Protein AF-X6LAA1-F1 (afdb_monomer)

Foldseek 3Di:
DLLVCLVVLVLVVNVVVVVVCCDPVNDDADEQVSLLSNLSSCVVNLNLVVSVCCLVPVVVVSVVPYVYDNLPLSNLVSNLVSLLSVLVPDDLVPLVSLVVSLVVNVCSCCVRNPVCVVPDDDDDDPVSVVSNVSSVCSSCVVVVVVVPDD

InterPro domains:
  IPR002885 Pentatricopeptide repeat [TIGR00756] (33-56)
  IPR011990 Tetratricopeptide-like helical domain superfamily [G3DSA:1.25.40.10] (1-69)

Structure (mmCIF, N/CA/C/O backbone):
data_AF-X6LAA1-F1
#
_entry.id   AF-X6LAA1-F1
#
loop_
_atom_site.group_PDB
_atom_site.id
_atom_site.type_symbol
_atom_site.label_atom_id
_atom_site.label_alt_id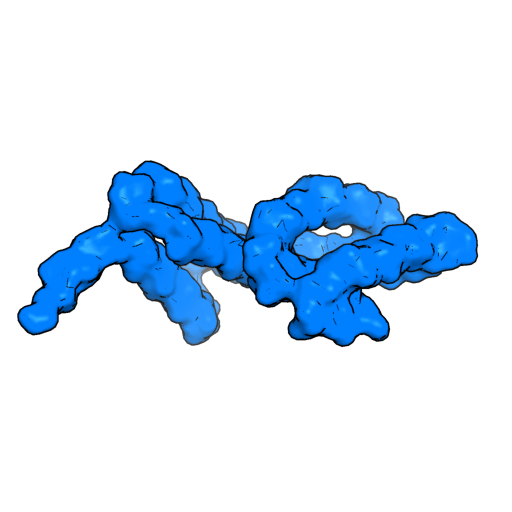
_atom_site.label_comp_id
_atom_site.label_asym_id
_atom_site.label_entity_id
_atom_site.label_seq_id
_atom_site.pdbx_PDB_ins_code
_atom_site.Cartn_x
_atom_site.Cartn_y
_atom_site.Cartn_z
_atom_site.occupancy
_atom_site.B_iso_or_equiv
_atom_site.auth_seq_id
_atom_site.auth_comp_id
_atom_site.auth_asym_id
_atom_site.auth_atom_id
_atom_site.pdbx_PDB_model_num
ATOM 1 N N . MET A 1 1 ? -0.702 -4.087 -21.299 1.00 86.69 1 MET A N 1
ATOM 2 C CA . MET A 1 1 ? -1.160 -5.414 -20.821 1.00 86.69 1 MET A CA 1
ATOM 3 C C . MET A 1 1 ? -1.103 -5.529 -19.296 1.00 86.69 1 MET A C 1
ATOM 5 O O . MET A 1 1 ? -2.121 -5.873 -18.714 1.00 86.69 1 MET A O 1
ATOM 9 N N . LEU A 1 2 ? 0.001 -5.146 -18.635 1.00 93.06 2 LEU A N 1
ATOM 10 C CA . LEU A 1 2 ? 0.126 -5.151 -17.163 1.00 93.06 2 LEU A CA 1
ATOM 11 C C . LEU A 1 2 ? -1.045 -4.458 -16.435 1.00 93.06 2 LEU A C 1
ATOM 13 O O . LEU A 1 2 ? -1.680 -5.066 -15.580 1.00 93.06 2 LEU A O 1
ATOM 17 N N . ASN A 1 3 ? -1.401 -3.232 -16.840 1.00 93.12 3 ASN A N 1
ATOM 18 C CA . ASN A 1 3 ? -2.535 -2.488 -16.267 1.00 93.12 3 ASN A CA 1
ATOM 19 C C . ASN A 1 3 ? -3.881 -3.234 -16.381 1.00 93.12 3 ASN A C 1
ATOM 21 O O . ASN A 1 3 ? -4.730 -3.117 -15.504 1.00 93.12 3 ASN A O 1
ATOM 25 N N . VAL A 1 4 ? -4.085 -4.021 -17.444 1.00 95.50 4 VAL A N 1
ATOM 26 C CA . VAL A 1 4 ? -5.317 -4.811 -17.612 1.00 95.50 4 VAL A CA 1
ATOM 27 C C . VAL A 1 4 ? -5.387 -5.885 -16.530 1.00 95.50 4 VAL A C 1
ATOM 29 O O . VAL A 1 4 ? -6.373 -5.945 -15.802 1.00 95.50 4 VAL A O 1
ATOM 32 N N . TYR A 1 5 ? -4.314 -6.660 -16.348 1.00 96.75 5 TYR A N 1
ATOM 33 C CA . TYR A 1 5 ? -4.267 -7.682 -15.300 1.00 96.75 5 TYR A CA 1
ATOM 34 C C . TYR A 1 5 ? -4.354 -7.088 -13.892 1.00 96.75 5 TYR A C 1
ATOM 36 O O . TYR A 1 5 ? -5.094 -7.615 -13.065 1.00 96.75 5 TYR A O 1
ATOM 44 N N . ALA A 1 6 ? -3.702 -5.949 -13.642 1.00 95.25 6 ALA A N 1
ATOM 45 C CA . ALA A 1 6 ? -3.830 -5.229 -12.376 1.00 95.25 6 ALA A CA 1
ATOM 46 C C . ALA A 1 6 ? -5.286 -4.815 -12.094 1.00 95.25 6 ALA A C 1
ATOM 48 O O . ALA A 1 6 ? -5.799 -5.025 -10.997 1.00 95.25 6 ALA A O 1
ATOM 49 N N . LYS A 1 7 ? -5.998 -4.270 -13.092 1.00 93.12 7 LYS A N 1
ATOM 50 C CA . LYS A 1 7 ? -7.413 -3.889 -12.948 1.00 93.12 7 LYS A CA 1
ATOM 51 C C . LYS A 1 7 ? -8.334 -5.083 -12.699 1.00 93.12 7 LYS A C 1
ATOM 53 O O . LYS A 1 7 ? -9.318 -4.907 -11.988 1.00 93.12 7 LYS A O 1
ATOM 58 N N . CYS A 1 8 ? -8.007 -6.252 -13.243 1.00 93.75 8 CYS A N 1
ATOM 59 C CA . CYS A 1 8 ? -8.757 -7.492 -13.040 1.00 93.75 8 CYS A CA 1
ATOM 60 C C . CYS A 1 8 ? -8.376 -8.249 -11.755 1.00 93.75 8 CYS A C 1
ATOM 62 O O . CYS A 1 8 ? -8.982 -9.275 -11.473 1.00 93.75 8 CYS A O 1
ATOM 64 N N . GLY A 1 9 ? -7.379 -7.790 -10.987 1.00 90.62 9 GLY A N 1
ATOM 65 C CA . GLY A 1 9 ? -6.882 -8.521 -9.814 1.00 90.62 9 GLY A CA 1
ATOM 66 C C . GLY A 1 9 ? -6.107 -9.804 -10.159 1.00 90.62 9 GLY A C 1
ATOM 67 O O . GLY A 1 9 ? -5.847 -10.624 -9.282 1.00 90.62 9 GLY A O 1
ATOM 68 N N . GLU A 1 10 ? -5.698 -9.977 -11.419 1.00 96.06 10 GLU A N 1
ATOM 69 C CA . GLU A 1 10 ? -4.943 -11.133 -11.920 1.00 96.06 10 GLU A CA 1
ATOM 70 C C . GLU A 1 10 ? -3.454 -11.003 -11.544 1.00 96.06 10 GLU A C 1
ATOM 72 O O . GLU A 1 10 ? -2.576 -10.839 -12.398 1.00 96.06 10 GLU A O 1
ATOM 77 N N . THR A 1 11 ? -3.153 -11.038 -10.241 1.00 97.00 11 THR A N 1
ATOM 78 C CA . THR A 1 11 ? -1.826 -10.674 -9.713 1.00 97.00 11 THR A CA 1
ATOM 79 C C . THR A 1 11 ? -0.700 -11.568 -10.222 1.00 97.00 11 THR A C 1
ATOM 81 O O . THR A 1 11 ? 0.410 -11.093 -10.424 1.00 97.00 11 THR A O 1
ATOM 84 N N . ASN A 1 12 ? -0.974 -12.851 -10.476 1.00 96.75 12 ASN A N 1
ATOM 85 C CA . ASN A 1 12 ? 0.045 -13.790 -10.954 1.00 96.75 12 ASN A CA 1
ATOM 86 C C . ASN A 1 12 ? 0.514 -13.425 -12.369 1.00 96.75 12 ASN A C 1
ATOM 88 O O . ASN A 1 12 ? 1.711 -13.296 -12.603 1.00 96.75 12 ASN A O 1
ATOM 92 N N . LYS A 1 13 ? -0.428 -13.165 -13.287 1.00 97.38 13 LYS A N 1
ATOM 93 C CA . LYS A 1 13 ? -0.123 -12.732 -14.662 1.00 97.38 13 LYS A CA 1
ATOM 94 C C . LYS A 1 13 ? 0.524 -11.349 -14.687 1.00 97.38 13 LYS A C 1
ATOM 96 O O . LYS A 1 13 ? 1.418 -11.092 -15.485 1.00 97.38 13 LYS A O 1
ATOM 101 N N . MET A 1 14 ? 0.088 -10.455 -13.799 1.00 97.44 14 MET A N 1
ATOM 102 C CA . MET A 1 14 ? 0.705 -9.140 -13.618 1.00 97.44 14 MET A CA 1
ATOM 103 C C . MET A 1 14 ? 2.191 -9.262 -13.243 1.00 97.44 14 MET A C 1
ATOM 105 O O . MET A 1 14 ? 3.029 -8.626 -13.883 1.00 97.44 14 MET A O 1
ATOM 109 N N . MET A 1 15 ? 2.520 -10.108 -12.261 1.00 97.81 15 MET A N 1
ATOM 110 C CA . MET A 1 15 ? 3.903 -10.340 -11.832 1.00 97.81 15 MET A CA 1
ATOM 111 C C . MET A 1 15 ? 4.724 -11.111 -12.866 1.00 97.81 15 MET A C 1
ATOM 113 O O . MET A 1 15 ? 5.906 -10.830 -13.032 1.00 97.81 15 MET A O 1
ATOM 117 N N . GLU A 1 16 ? 4.115 -12.042 -13.601 1.00 97.19 16 GLU A N 1
ATOM 118 C CA . GLU A 1 16 ? 4.772 -12.734 -14.712 1.00 97.19 16 GLU A CA 1
ATOM 119 C C . GLU A 1 16 ? 5.241 -11.745 -15.788 1.00 97.19 16 GLU A C 1
ATOM 121 O O . GLU A 1 16 ? 6.393 -11.815 -16.216 1.00 97.19 16 GLU A O 1
ATOM 126 N N . ILE A 1 17 ? 4.392 -10.778 -16.168 1.00 96.31 17 ILE A N 1
ATOM 127 C CA . ILE A 1 17 ? 4.768 -9.725 -17.123 1.00 96.31 17 ILE A CA 1
ATOM 128 C C . ILE A 1 17 ? 5.932 -8.892 -16.597 1.00 96.31 17 ILE A C 1
ATOM 130 O O . ILE A 1 17 ? 6.878 -8.663 -17.350 1.00 96.31 17 ILE A O 1
ATOM 134 N N . LEU A 1 18 ? 5.868 -8.442 -15.338 1.00 96.75 18 LEU A N 1
ATOM 135 C CA . LEU A 1 18 ? 6.958 -7.676 -14.735 1.00 96.75 18 LEU A CA 1
ATOM 136 C C . LEU A 1 18 ? 8.261 -8.485 -14.783 1.00 96.75 18 LEU A C 1
ATOM 138 O O . LEU A 1 18 ? 9.252 -8.034 -15.342 1.00 96.75 18 LEU A O 1
ATOM 142 N N . ASN A 1 19 ? 8.254 -9.708 -14.255 1.00 95.81 19 ASN A N 1
ATOM 143 C CA . ASN A 1 19 ? 9.454 -10.538 -14.173 1.00 95.81 19 ASN A CA 1
ATOM 144 C C . ASN A 1 19 ? 10.041 -10.842 -15.553 1.00 95.81 19 ASN A C 1
ATOM 146 O O . ASN A 1 19 ? 11.257 -10.868 -15.722 1.00 95.81 19 ASN A O 1
ATOM 150 N N . TYR A 1 20 ? 9.187 -11.070 -16.549 1.00 95.56 20 TYR A N 1
ATOM 151 C CA . TYR A 1 20 ? 9.618 -11.269 -17.924 1.00 95.56 20 TYR A CA 1
ATOM 152 C C . TYR A 1 20 ? 10.257 -10.008 -18.521 1.00 95.56 20 TYR A C 1
ATOM 154 O O . TYR A 1 20 ? 11.269 -10.120 -19.211 1.00 95.56 20 TYR A O 1
ATOM 162 N N . SER A 1 21 ? 9.712 -8.823 -18.228 1.00 94.44 21 SER A N 1
ATOM 163 C CA . SER A 1 21 ? 10.245 -7.547 -18.718 1.00 94.44 21 SER A CA 1
ATOM 164 C C . SER A 1 21 ? 11.533 -7.110 -18.018 1.00 94.44 21 SER A C 1
ATOM 166 O O . SER A 1 21 ? 12.205 -6.213 -18.507 1.00 94.44 21 SER A O 1
ATOM 168 N N . GLN A 1 22 ? 11.893 -7.730 -16.891 1.00 95.06 22 GLN A N 1
ATOM 169 C CA . GLN A 1 22 ? 13.146 -7.461 -16.176 1.00 95.06 22 GLN A CA 1
ATOM 170 C C . GLN A 1 22 ? 14.274 -8.447 -16.527 1.00 95.06 22 GLN A C 1
ATOM 172 O O . GLN A 1 22 ? 15.345 -8.398 -15.925 1.00 95.06 22 GLN A O 1
ATOM 177 N N . ARG A 1 23 ? 14.069 -9.354 -17.494 1.00 94.69 23 ARG A N 1
ATOM 178 C CA . ARG A 1 23 ? 15.125 -10.271 -17.956 1.00 94.69 23 ARG A CA 1
ATOM 179 C C . ARG A 1 23 ? 16.148 -9.539 -18.831 1.00 94.69 23 ARG A C 1
ATOM 181 O O . ARG A 1 23 ? 15.725 -8.715 -19.642 1.00 94.69 23 ARG A O 1
ATOM 188 N N . PRO A 1 24 ? 17.452 -9.873 -18.761 1.00 92.06 24 PRO A N 1
ATOM 189 C CA . PRO A 1 24 ? 18.487 -9.194 -19.545 1.00 92.06 24 PRO A CA 1
ATOM 190 C C . PRO A 1 24 ? 18.215 -9.166 -21.054 1.00 92.06 24 PRO A C 1
ATOM 192 O O . PRO A 1 24 ? 18.469 -8.159 -21.706 1.00 92.06 24 PRO A O 1
ATOM 195 N N . GLU A 1 25 ? 17.651 -10.238 -21.620 1.00 93.25 25 GLU A N 1
ATOM 196 C CA . GLU A 1 25 ? 17.430 -10.346 -23.068 1.00 93.25 25 GLU A CA 1
ATOM 197 C C . GLU A 1 25 ? 16.235 -9.519 -23.564 1.00 93.25 25 GLU A C 1
ATOM 199 O O . GLU A 1 25 ? 16.092 -9.296 -24.766 1.00 93.25 25 GLU A O 1
ATOM 204 N N . LYS A 1 26 ? 15.333 -9.115 -22.659 1.00 91.25 26 LYS A N 1
ATOM 205 C CA . LYS A 1 26 ? 14.072 -8.418 -22.972 1.00 91.25 26 LYS A CA 1
ATOM 206 C C . LYS A 1 26 ? 13.807 -7.275 -22.000 1.00 91.25 26 LYS A C 1
ATOM 208 O O . LYS A 1 26 ? 12.652 -7.004 -21.671 1.00 91.25 26 LYS A O 1
ATOM 213 N N . PHE A 1 27 ? 14.881 -6.649 -21.530 1.00 95.06 27 PHE A N 1
ATOM 214 C CA . PHE A 1 27 ? 14.806 -5.639 -20.493 1.00 95.06 27 PHE A CA 1
ATOM 215 C C . PHE A 1 27 ? 13.985 -4.438 -20.964 1.00 95.06 27 PHE A C 1
ATOM 217 O O . PHE A 1 27 ? 14.240 -3.859 -22.021 1.00 95.06 27 PHE A O 1
ATOM 224 N N . ILE A 1 28 ? 12.999 -4.067 -20.157 1.00 94.69 28 ILE A N 1
ATOM 225 C CA . ILE A 1 28 ? 12.188 -2.870 -20.328 1.00 94.69 28 ILE A CA 1
ATOM 226 C C . ILE A 1 28 ? 12.280 -2.093 -19.024 1.00 94.69 28 ILE A C 1
ATOM 228 O O . ILE A 1 28 ? 11.867 -2.596 -17.975 1.00 94.69 28 ILE A O 1
ATOM 232 N N . SER A 1 29 ? 12.799 -0.868 -19.120 1.00 95.25 29 SER A N 1
ATOM 233 C CA . SER A 1 29 ? 12.839 0.056 -17.991 1.00 95.25 29 SER A CA 1
ATOM 234 C C . SER A 1 29 ? 11.422 0.341 -17.498 1.00 95.25 29 SER A C 1
ATOM 236 O O . SER A 1 29 ? 10.502 0.530 -18.299 1.00 95.25 29 SER A O 1
ATOM 238 N N . ILE A 1 30 ? 11.255 0.360 -16.184 1.00 96.69 30 ILE A N 1
ATOM 239 C CA . ILE A 1 30 ? 10.001 0.669 -15.506 1.00 96.69 30 ILE A CA 1
ATOM 240 C C . ILE A 1 30 ? 10.164 1.897 -14.615 1.00 96.69 30 ILE A C 1
ATOM 242 O O . ILE A 1 30 ? 11.264 2.256 -14.207 1.00 96.69 30 ILE A O 1
ATOM 246 N N . ASP A 1 31 ? 9.040 2.512 -14.290 1.00 96.88 31 ASP A N 1
ATOM 247 C CA . ASP A 1 31 ? 8.941 3.748 -13.526 1.00 96.88 31 ASP A CA 1
ATOM 248 C C . ASP A 1 31 ? 7.974 3.596 -12.337 1.00 96.88 31 ASP A C 1
ATOM 250 O O . ASP A 1 31 ? 7.373 2.539 -12.090 1.00 96.88 31 ASP A O 1
ATOM 254 N N . GLU A 1 32 ? 7.776 4.682 -11.591 1.00 97.50 32 GLU A N 1
ATOM 255 C CA . GLU A 1 32 ? 6.801 4.756 -10.506 1.00 97.50 32 GLU A CA 1
ATOM 256 C C . GLU A 1 32 ? 5.358 4.472 -10.961 1.00 97.50 32 GLU A C 1
ATOM 258 O O . GLU A 1 32 ? 4.549 3.963 -10.178 1.00 97.50 32 GLU A O 1
ATOM 263 N N . ILE A 1 33 ? 5.010 4.740 -12.225 1.00 96.75 33 ILE A N 1
ATOM 264 C CA . ILE A 1 33 ? 3.673 4.459 -12.772 1.00 96.75 33 ILE A CA 1
ATOM 265 C C . ILE A 1 33 ? 3.454 2.944 -12.839 1.00 96.75 33 ILE A C 1
ATOM 267 O O . ILE A 1 33 ? 2.395 2.430 -12.459 1.00 96.75 33 ILE A O 1
ATOM 271 N N . THR A 1 34 ? 4.473 2.201 -13.261 1.00 97.50 34 THR A N 1
ATOM 272 C CA . THR A 1 34 ? 4.436 0.737 -13.277 1.00 97.50 34 THR A CA 1
ATOM 273 C C . THR A 1 34 ? 4.321 0.176 -11.859 1.00 97.50 34 THR A C 1
ATOM 275 O O . THR A 1 34 ? 3.439 -0.646 -11.594 1.00 97.50 34 THR A O 1
ATOM 278 N N . CYS A 1 35 ? 5.130 0.673 -10.920 1.00 98.25 35 CYS A N 1
ATOM 279 C CA . CYS A 1 35 ? 5.081 0.261 -9.515 1.00 98.25 35 CYS A CA 1
ATOM 280 C C . CYS A 1 35 ? 3.714 0.534 -8.868 1.00 98.25 35 CYS A C 1
ATOM 282 O O . CYS A 1 35 ? 3.127 -0.359 -8.256 1.00 98.25 35 CYS A O 1
ATOM 284 N N . THR A 1 36 ? 3.155 1.734 -9.051 1.00 98.19 36 THR A N 1
ATOM 285 C CA . THR A 1 36 ? 1.823 2.087 -8.522 1.00 98.19 36 THR A CA 1
ATOM 286 C C . THR A 1 36 ? 0.709 1.248 -9.138 1.00 98.19 36 THR A C 1
ATOM 288 O O . THR A 1 36 ? -0.232 0.863 -8.439 1.00 98.19 36 THR A O 1
ATOM 291 N N . THR A 1 37 ? 0.826 0.892 -10.420 1.00 98.12 37 THR A N 1
ATOM 292 C CA . THR A 1 37 ? -0.117 -0.017 -11.084 1.00 98.12 37 THR A CA 1
ATOM 293 C C . THR A 1 37 ? -0.101 -1.401 -10.430 1.00 98.12 37 THR A C 1
ATOM 295 O O . THR A 1 37 ? -1.165 -1.961 -10.162 1.00 98.12 37 THR A O 1
ATOM 298 N N . ILE A 1 38 ? 1.087 -1.933 -10.126 1.00 98.44 38 ILE A N 1
ATOM 299 C CA . ILE A 1 38 ? 1.250 -3.232 -9.462 1.00 98.44 38 ILE A CA 1
ATOM 300 C C . ILE A 1 38 ? 0.690 -3.201 -8.039 1.00 98.44 38 ILE A C 1
ATOM 302 O O . ILE A 1 38 ? -0.134 -4.046 -7.682 1.00 98.44 38 ILE A O 1
ATOM 306 N N . MET A 1 39 ? 1.063 -2.188 -7.251 1.00 98.56 39 MET A N 1
ATOM 307 C CA . MET A 1 39 ? 0.545 -1.992 -5.894 1.00 98.56 39 MET A CA 1
ATOM 308 C C . MET A 1 39 ? -0.989 -1.906 -5.885 1.00 98.56 39 MET A C 1
ATOM 310 O O . MET A 1 39 ? -1.649 -2.578 -5.093 1.00 98.56 39 MET A O 1
ATOM 314 N N . SER A 1 40 ? -1.577 -1.136 -6.808 1.00 97.81 40 SER A N 1
ATOM 315 C CA . SER A 1 40 ? -3.034 -1.042 -6.960 1.00 97.81 40 SER A CA 1
ATOM 316 C C . SER A 1 40 ? -3.668 -2.387 -7.331 1.00 97.81 40 SER A C 1
ATOM 318 O O . SER A 1 40 ? -4.730 -2.729 -6.808 1.00 97.81 40 SER A O 1
ATOM 320 N N . GLY A 1 41 ? -3.017 -3.174 -8.193 1.00 98.19 41 GLY A N 1
ATOM 321 C CA . GLY A 1 41 ? -3.469 -4.515 -8.564 1.00 98.19 41 GLY A CA 1
ATOM 322 C C . GLY A 1 41 ? -3.551 -5.469 -7.372 1.00 98.19 41 GLY A C 1
ATOM 323 O O . GLY A 1 41 ? -4.564 -6.149 -7.201 1.00 98.19 41 GLY A O 1
ATOM 324 N N . PHE A 1 42 ? -2.539 -5.467 -6.500 1.00 98.56 42 PHE A N 1
ATOM 325 C CA . PHE A 1 42 ? -2.565 -6.246 -5.259 1.00 98.56 42 PHE A CA 1
ATOM 326 C C . PHE A 1 42 ? -3.693 -5.808 -4.317 1.00 98.56 42 PHE A C 1
ATOM 328 O O . PHE A 1 42 ? -4.446 -6.653 -3.828 1.00 98.56 42 PHE A O 1
ATOM 335 N N . LEU A 1 43 ? -3.880 -4.498 -4.119 1.00 97.25 43 LEU A N 1
ATOM 336 C CA . LEU A 1 43 ? -4.966 -3.975 -3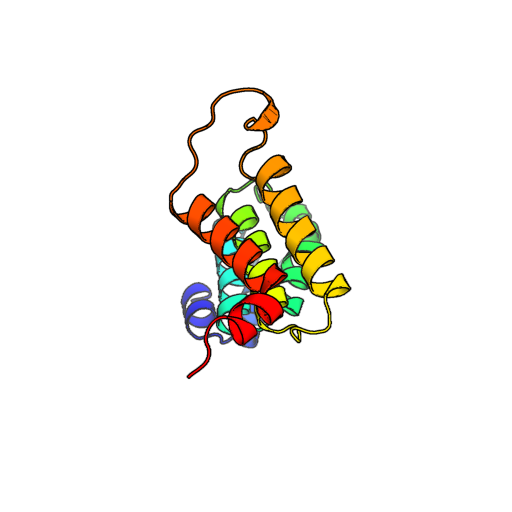.282 1.00 97.25 43 LEU A CA 1
ATOM 337 C C . LEU A 1 43 ? -6.353 -4.365 -3.813 1.00 97.25 43 LEU A C 1
ATOM 339 O O . LEU A 1 43 ? -7.211 -4.781 -3.036 1.00 97.25 43 LEU A O 1
ATOM 343 N N . LYS A 1 44 ? -6.572 -4.305 -5.134 1.00 95.94 44 LYS A N 1
ATOM 344 C CA . LYS A 1 44 ? -7.828 -4.750 -5.768 1.00 95.94 44 LYS A CA 1
ATOM 345 C C . LYS A 1 44 ? -8.099 -6.236 -5.563 1.00 95.94 44 LYS A C 1
ATOM 347 O O . LYS A 1 44 ? -9.244 -6.622 -5.353 1.00 95.94 44 LYS A O 1
ATOM 352 N N . ALA A 1 45 ? -7.050 -7.053 -5.579 1.00 97.06 45 ALA A N 1
ATOM 353 C CA . ALA A 1 45 ? -7.131 -8.482 -5.296 1.00 97.06 45 ALA A CA 1
ATOM 354 C C . ALA A 1 45 ? -7.229 -8.809 -3.792 1.00 97.06 45 ALA A C 1
ATOM 356 O O . ALA A 1 45 ? -7.188 -9.983 -3.432 1.00 97.06 45 ALA A O 1
ATOM 357 N N . LYS A 1 46 ? -7.342 -7.799 -2.910 1.00 96.75 46 LYS A N 1
ATOM 358 C CA . LYS A 1 46 ? -7.318 -7.934 -1.440 1.00 96.75 46 LYS A CA 1
ATOM 359 C C . LYS A 1 46 ? -6.035 -8.592 -0.899 1.00 96.75 46 LYS A C 1
ATOM 361 O O . LYS A 1 46 ? -6.028 -9.120 0.208 1.00 96.75 46 LYS A O 1
ATOM 366 N N . LYS A 1 47 ? -4.938 -8.525 -1.658 1.00 97.75 47 LYS A N 1
ATOM 367 C CA . LYS A 1 47 ? -3.615 -9.081 -1.333 1.00 97.75 47 LYS A CA 1
ATOM 368 C C . LYS A 1 47 ? -2.706 -8.012 -0.730 1.00 97.75 47 LYS A C 1
ATOM 370 O O . LYS A 1 47 ? -1.733 -7.568 -1.334 1.00 97.75 47 LYS A O 1
ATOM 375 N N . VAL A 1 48 ? -3.105 -7.500 0.432 1.00 98.00 48 VAL A N 1
ATOM 376 C CA . VAL A 1 48 ? -2.453 -6.338 1.062 1.00 98.00 48 VAL A CA 1
ATOM 377 C C . VAL A 1 48 ? -1.028 -6.668 1.513 1.00 98.00 48 VAL A C 1
ATOM 379 O O . VAL A 1 48 ? -0.135 -5.837 1.369 1.00 98.00 48 VAL A O 1
ATOM 382 N N . GLN A 1 49 ? -0.792 -7.887 2.001 1.00 97.81 49 GLN A N 1
ATOM 383 C CA . GLN A 1 49 ? 0.536 -8.306 2.442 1.00 97.81 49 GLN A CA 1
ATOM 384 C C . GLN A 1 49 ? 1.517 -8.385 1.267 1.00 97.81 49 GLN A C 1
ATOM 386 O O . GLN A 1 49 ? 2.654 -7.943 1.386 1.00 97.81 49 GLN A O 1
ATOM 391 N N . GLU A 1 50 ? 1.069 -8.887 0.118 1.00 98.50 50 GLU A N 1
ATOM 392 C CA . GLU A 1 50 ? 1.865 -8.944 -1.106 1.00 98.50 50 GLU A CA 1
ATOM 393 C C . GLU A 1 50 ? 2.107 -7.554 -1.701 1.00 98.50 50 GLU A C 1
ATOM 395 O O . GLU A 1 50 ? 3.157 -7.324 -2.295 1.00 98.50 50 GLU A O 1
ATOM 400 N N . MET A 1 51 ? 1.185 -6.604 -1.503 1.00 98.44 51 MET A N 1
ATOM 401 C CA . MET A 1 51 ? 1.437 -5.199 -1.835 1.00 98.44 51 MET A CA 1
ATOM 402 C C . MET A 1 51 ? 2.617 -4.647 -1.025 1.00 98.44 51 MET A C 1
ATOM 404 O O . MET A 1 51 ? 3.511 -4.028 -1.606 1.00 98.44 51 MET A O 1
ATOM 408 N N . PHE A 1 52 ? 2.644 -4.898 0.289 1.00 98.31 52 PHE A N 1
ATOM 409 C CA . PHE A 1 52 ? 3.756 -4.477 1.142 1.00 98.31 52 PHE A CA 1
ATOM 410 C C . PHE A 1 52 ? 5.052 -5.220 0.817 1.00 98.31 52 PHE A C 1
ATOM 412 O O . PHE A 1 52 ? 6.080 -4.571 0.691 1.00 98.31 52 PHE A O 1
ATOM 419 N N . ASP A 1 53 ? 5.020 -6.536 0.580 1.00 98.44 53 ASP A N 1
ATOM 420 C CA . ASP A 1 53 ? 6.205 -7.282 0.129 1.00 98.44 53 ASP A CA 1
ATOM 421 C C . ASP A 1 53 ? 6.768 -6.717 -1.182 1.00 98.44 53 ASP A C 1
ATOM 423 O O . ASP A 1 53 ? 7.976 -6.510 -1.319 1.00 98.44 53 ASP A O 1
ATOM 427 N N . PHE A 1 54 ? 5.891 -6.401 -2.138 1.00 98.38 54 PHE A N 1
ATOM 428 C CA . PHE A 1 54 ? 6.304 -5.766 -3.378 1.00 98.38 54 PHE A CA 1
ATOM 429 C C . PHE A 1 54 ? 7.005 -4.429 -3.107 1.00 98.38 54 PHE A C 1
ATOM 431 O O . PHE A 1 54 ? 8.102 -4.199 -3.619 1.00 98.38 54 PHE A O 1
ATOM 438 N N . TYR A 1 55 ? 6.417 -3.574 -2.268 1.00 97.94 55 TYR A N 1
ATOM 439 C CA . TYR A 1 55 ? 6.981 -2.266 -1.945 1.00 97.94 55 TYR A CA 1
ATOM 440 C C . TYR A 1 55 ? 8.298 -2.354 -1.155 1.00 97.94 55 TYR A C 1
ATOM 442 O O . TYR A 1 55 ? 9.282 -1.731 -1.545 1.00 97.94 55 TYR A O 1
ATOM 450 N N . ASP A 1 56 ? 8.334 -3.131 -0.074 1.00 97.25 56 ASP A N 1
ATOM 451 C CA . ASP A 1 56 ? 9.458 -3.174 0.867 1.00 97.25 56 ASP A CA 1
ATOM 452 C C . ASP A 1 56 ? 10.624 -4.034 0.356 1.00 97.25 56 ASP A C 1
ATOM 454 O O . ASP A 1 56 ? 11.781 -3.729 0.643 1.00 97.25 56 ASP A O 1
ATOM 458 N N . ASN A 1 57 ? 10.351 -5.090 -0.424 1.00 97.44 57 ASN A N 1
ATOM 459 C CA . ASN A 1 57 ? 11.369 -6.076 -0.810 1.00 97.44 57 ASN A CA 1
ATOM 460 C C . ASN A 1 57 ? 11.673 -6.122 -2.312 1.00 97.44 57 ASN A C 1
ATOM 462 O O . ASN A 1 57 ? 12.804 -6.452 -2.689 1.00 97.44 57 ASN A O 1
ATOM 466 N N . GLN A 1 58 ? 10.698 -5.846 -3.185 1.00 97.25 58 GLN A N 1
ATOM 467 C CA . GLN A 1 58 ? 10.892 -5.973 -4.637 1.00 97.25 58 GLN A CA 1
ATOM 468 C C . GLN A 1 58 ? 11.289 -4.650 -5.290 1.00 97.25 58 GLN A C 1
ATOM 470 O O . GLN A 1 58 ? 12.253 -4.631 -6.055 1.00 97.25 58 GLN A O 1
ATOM 475 N N . ILE A 1 59 ? 10.626 -3.539 -4.953 1.00 97.56 59 ILE A N 1
ATOM 476 C CA . ILE A 1 59 ? 10.968 -2.217 -5.501 1.00 97.56 59 ILE A CA 1
ATOM 477 C C . ILE A 1 59 ? 12.449 -1.853 -5.270 1.00 97.56 59 ILE A C 1
ATOM 479 O O . ILE A 1 59 ? 13.087 -1.461 -6.246 1.00 97.56 59 ILE A O 1
ATOM 483 N N . PRO A 1 60 ? 13.063 -2.063 -4.084 1.00 97.00 60 PRO A N 1
ATOM 484 C CA . PRO A 1 60 ? 14.490 -1.778 -3.886 1.00 97.00 60 PRO A CA 1
ATOM 485 C C . PRO A 1 60 ? 15.435 -2.584 -4.790 1.00 97.00 60 PRO A C 1
ATOM 487 O O . PRO A 1 60 ? 16.539 -2.146 -5.106 1.00 97.00 60 PRO A O 1
ATOM 490 N N . LYS A 1 61 ? 15.023 -3.780 -5.223 1.00 96.50 61 LYS A N 1
ATOM 491 C CA . LYS A 1 61 ? 15.794 -4.575 -6.191 1.00 96.50 61 LYS A CA 1
ATOM 492 C C . LYS A 1 61 ? 15.604 -4.031 -7.603 1.00 96.50 61 LYS A C 1
ATOM 494 O O . LYS A 1 61 ? 16.558 -3.978 -8.372 1.00 96.50 61 LYS A O 1
ATOM 499 N N . LEU A 1 62 ? 14.387 -3.601 -7.933 1.00 96.69 62 LEU A N 1
ATOM 500 C CA . LEU A 1 62 ? 14.062 -3.005 -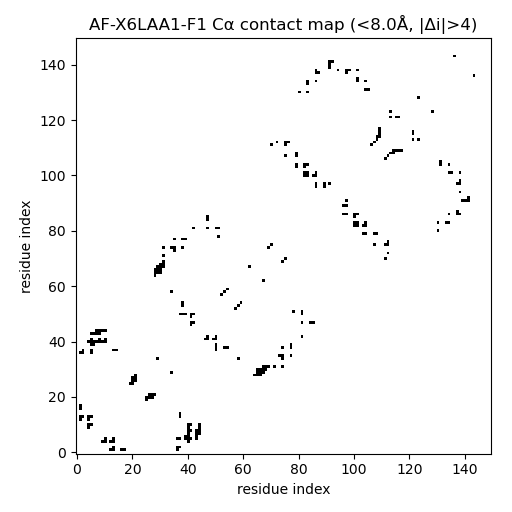9.227 1.00 96.69 62 LEU A CA 1
ATOM 501 C C . LEU A 1 62 ? 14.789 -1.669 -9.430 1.00 96.69 62 LEU A C 1
ATOM 503 O O . LEU A 1 62 ? 15.272 -1.422 -10.531 1.00 96.69 62 LEU A O 1
ATOM 507 N N . THR A 1 63 ? 14.964 -0.862 -8.379 1.00 96.56 63 THR A N 1
ATOM 508 C CA . THR A 1 63 ? 15.700 0.417 -8.443 1.00 96.56 63 THR A CA 1
ATOM 509 C C . THR A 1 63 ? 17.178 0.271 -8.809 1.00 96.56 63 THR A C 1
ATOM 511 O O . THR A 1 63 ? 17.812 1.257 -9.159 1.00 96.56 63 THR A O 1
ATOM 514 N N . LEU A 1 64 ? 17.755 -0.937 -8.744 1.00 95.25 64 LEU A N 1
ATOM 515 C CA . LEU A 1 64 ? 19.146 -1.158 -9.161 1.00 95.25 64 LEU A CA 1
ATOM 516 C C . LEU A 1 64 ? 19.341 -0.964 -10.669 1.00 95.25 64 LEU A C 1
ATOM 518 O O . LEU A 1 64 ? 20.424 -0.580 -11.098 1.00 95.25 64 LEU A O 1
ATOM 522 N N . ASN A 1 65 ? 18.295 -1.230 -11.456 1.00 94.75 65 ASN A N 1
ATOM 523 C CA . ASN A 1 65 ? 18.337 -1.179 -12.919 1.00 94.75 65 ASN A CA 1
ATOM 524 C C . ASN A 1 65 ? 17.316 -0.195 -13.514 1.00 94.75 65 ASN A C 1
ATOM 526 O O . ASN A 1 65 ? 17.265 -0.037 -14.730 1.00 94.75 65 ASN A O 1
ATOM 530 N N . ASN A 1 66 ? 16.493 0.442 -12.678 1.00 95.88 66 ASN A N 1
ATOM 531 C CA . ASN A 1 66 ? 15.402 1.320 -13.087 1.00 95.88 66 ASN A CA 1
ATOM 532 C C . ASN A 1 66 ? 15.444 2.626 -12.285 1.00 95.88 66 ASN A C 1
ATOM 534 O O . ASN A 1 66 ? 15.691 2.602 -11.079 1.00 95.88 66 ASN A O 1
ATOM 538 N N . ASP A 1 67 ? 15.140 3.749 -12.931 1.00 95.25 67 ASP A N 1
ATOM 539 C CA . ASP A 1 67 ? 15.017 5.049 -12.266 1.00 95.25 67 ASP A CA 1
ATOM 540 C C . ASP A 1 67 ? 13.590 5.219 -11.722 1.00 95.25 67 ASP A C 1
ATOM 542 O O . ASP A 1 67 ? 12.692 5.692 -12.414 1.00 95.25 67 ASP A O 1
ATOM 546 N N . ILE A 1 68 ? 13.356 4.736 -10.498 1.00 96.94 68 ILE A N 1
ATOM 547 C CA . ILE A 1 68 ? 12.035 4.758 -9.854 1.00 96.94 68 ILE A CA 1
ATOM 548 C C . ILE A 1 68 ? 12.034 5.809 -8.745 1.00 96.94 68 ILE A C 1
ATOM 550 O O . ILE A 1 68 ? 12.736 5.681 -7.737 1.00 96.94 68 ILE A O 1
ATOM 554 N N . ASN A 1 69 ? 11.167 6.815 -8.868 1.00 95.75 69 ASN A N 1
ATOM 555 C CA . ASN A 1 69 ? 10.998 7.822 -7.827 1.00 95.75 69 ASN A CA 1
ATOM 556 C C . ASN A 1 69 ? 10.182 7.284 -6.636 1.00 95.75 69 ASN A C 1
ATOM 558 O O . ASN A 1 69 ? 8.953 7.349 -6.616 1.00 95.75 69 ASN A O 1
ATOM 562 N N . LEU A 1 70 ? 10.864 6.833 -5.580 1.00 93.00 70 LEU A N 1
ATOM 563 C CA . LEU A 1 70 ? 10.218 6.321 -4.359 1.00 93.00 70 LEU A CA 1
ATOM 564 C C . LEU A 1 70 ? 9.394 7.369 -3.594 1.00 93.00 70 LEU A C 1
ATOM 566 O O . LEU A 1 70 ? 8.541 7.011 -2.785 1.00 93.00 70 LEU A O 1
ATOM 570 N N . LYS A 1 71 ? 9.624 8.664 -3.846 1.00 93.81 71 LYS A N 1
ATOM 571 C CA . LYS A 1 71 ? 8.849 9.763 -3.250 1.00 93.81 71 LYS A CA 1
ATOM 572 C C . LYS A 1 71 ? 7.612 10.116 -4.072 1.00 93.81 71 LYS A C 1
ATOM 574 O O . LYS A 1 71 ? 6.957 11.124 -3.801 1.00 93.81 71 LYS A O 1
ATOM 579 N N . TYR A 1 72 ? 7.286 9.324 -5.092 1.00 96.19 72 TYR A N 1
ATOM 580 C CA . TYR A 1 72 ? 6.109 9.569 -5.900 1.00 96.19 72 TYR A CA 1
ATOM 581 C C . TYR A 1 72 ? 4.841 9.520 -5.043 1.00 96.19 72 TYR A C 1
ATOM 583 O O . TYR A 1 72 ? 4.536 8.520 -4.389 1.00 96.19 72 TYR A O 1
ATOM 591 N N . LYS A 1 73 ? 4.078 10.619 -5.066 1.00 94.38 73 LYS A N 1
ATOM 592 C CA . LYS A 1 73 ? 2.939 10.855 -4.166 1.00 94.38 73 LYS A CA 1
ATOM 593 C C . LYS A 1 73 ? 1.924 9.708 -4.171 1.00 94.38 73 LYS A C 1
ATOM 595 O O . LYS A 1 73 ? 1.384 9.360 -3.125 1.00 94.38 73 LYS A O 1
ATOM 600 N N . LEU A 1 74 ? 1.680 9.103 -5.335 1.00 95.94 74 LEU A N 1
ATOM 601 C CA . LEU A 1 74 ? 0.730 8.000 -5.465 1.00 95.94 74 LEU A CA 1
ATOM 602 C C . LEU A 1 74 ? 1.238 6.703 -4.815 1.00 95.94 74 LEU A C 1
ATOM 604 O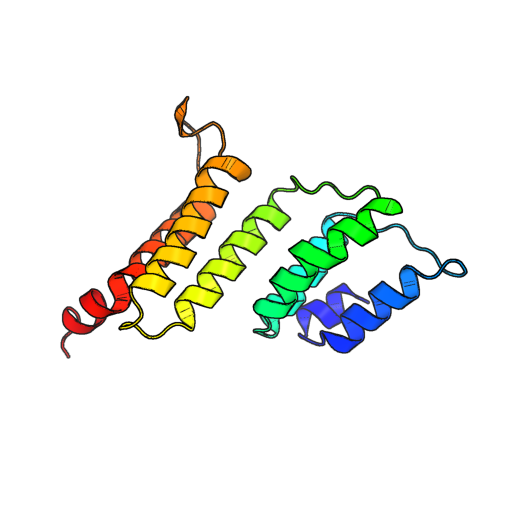 O . LEU A 1 74 ? 0.431 5.971 -4.250 1.00 95.94 74 LEU A O 1
ATOM 608 N N . MET A 1 75 ? 2.548 6.427 -4.824 1.00 97.12 75 MET A N 1
ATOM 609 C CA . MET A 1 75 ? 3.109 5.279 -4.091 1.00 97.12 75 MET A CA 1
ATOM 610 C C . MET A 1 75 ? 2.886 5.449 -2.589 1.00 97.12 75 MET A C 1
ATOM 612 O O . MET A 1 75 ? 2.389 4.539 -1.929 1.00 97.12 75 MET A O 1
ATOM 616 N N . ILE A 1 76 ? 3.167 6.650 -2.075 1.00 96.69 76 ILE A N 1
ATOM 617 C CA . ILE A 1 76 ? 2.954 7.006 -0.668 1.00 96.69 76 ILE A CA 1
ATOM 618 C C . ILE A 1 76 ? 1.471 6.853 -0.294 1.00 96.69 76 ILE A C 1
ATOM 620 O O . ILE A 1 76 ? 1.144 6.227 0.713 1.00 96.69 76 ILE A O 1
ATOM 624 N N . ALA A 1 77 ? 0.560 7.352 -1.135 1.00 96.44 77 ALA A N 1
ATOM 625 C CA . ALA A 1 77 ? -0.879 7.205 -0.922 1.00 96.44 77 ALA A CA 1
ATOM 626 C C . ALA A 1 77 ? -1.326 5.730 -0.901 1.00 96.44 77 ALA A C 1
ATOM 628 O O . ALA A 1 77 ? -2.118 5.338 -0.045 1.00 96.44 77 ALA A O 1
ATOM 629 N N . LEU A 1 78 ? -0.789 4.884 -1.787 1.00 97.44 78 LEU A N 1
ATOM 630 C CA . LEU A 1 78 ? -1.116 3.454 -1.819 1.00 97.44 78 LEU A CA 1
ATOM 631 C C . LEU A 1 78 ? -0.615 2.699 -0.577 1.00 97.44 78 LEU A C 1
ATOM 633 O O . LEU A 1 78 ? -1.308 1.788 -0.126 1.00 97.44 78 LEU A O 1
ATOM 637 N N . LYS A 1 79 ? 0.517 3.097 0.027 1.00 97.50 79 LYS A N 1
ATOM 638 C CA . LYS A 1 79 ? 0.951 2.557 1.333 1.00 97.50 79 LYS A CA 1
ATOM 639 C C . LYS A 1 79 ? -0.080 2.845 2.421 1.00 97.50 79 LYS A C 1
ATOM 641 O O . LYS A 1 79 ? -0.442 1.948 3.181 1.00 97.50 79 LYS A O 1
ATOM 646 N N . ILE A 1 80 ? -0.575 4.085 2.474 1.00 97.94 80 ILE A N 1
ATOM 647 C CA . ILE A 1 80 ? -1.599 4.489 3.444 1.00 97.94 80 ILE A CA 1
ATOM 648 C C . ILE A 1 80 ? -2.877 3.666 3.240 1.00 97.94 80 ILE A C 1
ATOM 650 O O . ILE A 1 80 ? -3.398 3.105 4.202 1.00 97.94 80 ILE A O 1
ATOM 654 N N . ILE A 1 81 ? -3.335 3.519 1.991 1.00 97.75 81 ILE A N 1
ATOM 655 C CA . ILE A 1 81 ? -4.495 2.675 1.658 1.00 97.75 81 ILE A CA 1
ATOM 656 C C . ILE A 1 81 ? -4.252 1.219 2.079 1.00 97.75 81 ILE A C 1
ATOM 658 O O . ILE A 1 81 ? -5.159 0.576 2.599 1.00 97.75 81 ILE A O 1
ATOM 662 N N . GLY A 1 82 ? -3.037 0.694 1.905 1.00 98.12 82 GLY A N 1
ATOM 663 C CA . GLY A 1 82 ? -2.663 -0.635 2.385 1.00 98.12 82 GLY A CA 1
ATOM 664 C C . GLY A 1 82 ? -2.856 -0.794 3.890 1.00 98.12 82 GLY A C 1
ATOM 665 O O . GLY A 1 82 ? -3.521 -1.728 4.328 1.00 98.12 82 GLY A O 1
ATOM 666 N N . HIS A 1 83 ? -2.342 0.139 4.693 1.00 98.31 83 HIS A N 1
ATOM 667 C CA . HIS A 1 83 ? -2.532 0.097 6.145 1.00 98.31 83 HIS A CA 1
ATOM 668 C C . HIS A 1 83 ? -4.002 0.258 6.540 1.00 98.31 83 HIS A C 1
ATOM 670 O O . HIS A 1 83 ? -4.466 -0.433 7.446 1.00 98.31 83 HIS A O 1
ATOM 676 N N . LEU A 1 84 ? -4.757 1.095 5.827 1.00 97.88 84 LEU A N 1
ATOM 677 C CA . LEU A 1 84 ? -6.194 1.240 6.041 1.00 97.88 84 LEU A CA 1
ATOM 678 C C . LEU A 1 84 ? -6.932 -0.084 5.788 1.00 97.88 84 LEU A C 1
ATOM 680 O O . LEU A 1 84 ? -7.734 -0.516 6.611 1.00 97.88 84 LEU A O 1
ATOM 684 N N . LYS A 1 85 ? -6.591 -0.790 4.704 1.00 97.69 85 LYS A N 1
ATOM 685 C CA . LYS A 1 85 ? -7.134 -2.121 4.395 1.00 97.69 85 LYS A CA 1
ATOM 686 C C . LYS A 1 85 ? -6.753 -3.171 5.441 1.00 97.69 85 LYS A C 1
ATOM 688 O O . LYS A 1 85 ? -7.573 -4.037 5.739 1.00 97.69 85 LYS A O 1
ATOM 693 N N . MET A 1 86 ? -5.564 -3.076 6.044 1.00 97.31 86 MET A N 1
ATOM 694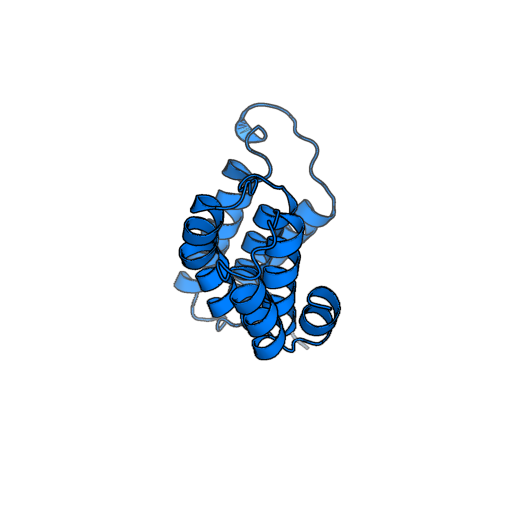 C CA . MET A 1 86 ? -5.218 -3.908 7.205 1.00 97.31 86 MET A CA 1
ATOM 695 C C . MET A 1 86 ? -6.154 -3.610 8.379 1.00 97.31 86 MET A C 1
ATOM 697 O O . MET A 1 86 ? -6.740 -4.542 8.922 1.00 97.31 86 MET A O 1
ATOM 701 N N . MET A 1 87 ? -6.372 -2.336 8.723 1.00 97.19 87 MET A N 1
ATOM 702 C CA . MET A 1 87 ? -7.297 -1.946 9.799 1.00 97.19 87 MET A CA 1
ATOM 703 C C . MET A 1 87 ? -8.731 -2.432 9.564 1.00 97.19 87 MET A C 1
ATOM 705 O O . MET A 1 87 ? -9.368 -2.898 10.503 1.00 97.19 87 MET A O 1
ATOM 709 N N . GLU A 1 88 ? -9.233 -2.379 8.326 1.00 95.75 88 GLU A N 1
ATOM 710 C CA . GLU A 1 88 ? -10.564 -2.902 7.977 1.00 95.75 88 GLU A CA 1
ATOM 71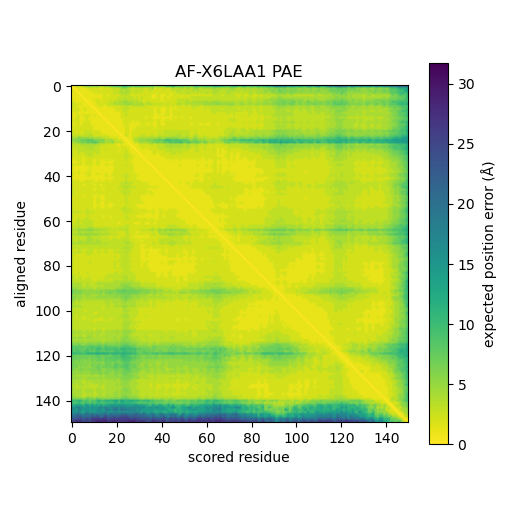1 C C . GLU A 1 88 ? -10.715 -4.398 8.301 1.00 95.75 88 GLU A C 1
ATOM 713 O O . GLU A 1 88 ? -11.793 -4.834 8.712 1.00 95.75 88 GLU A O 1
ATOM 718 N N . SER A 1 89 ? -9.639 -5.172 8.120 1.00 95.25 89 SER A N 1
ATOM 719 C CA . SER A 1 89 ? -9.617 -6.629 8.312 1.00 95.25 89 SER A CA 1
ATOM 720 C C . SER A 1 89 ? -9.399 -7.077 9.760 1.00 95.25 89 SER A C 1
ATOM 722 O O . SER A 1 89 ? -9.614 -8.247 10.073 1.00 95.25 89 SER A O 1
ATOM 724 N N . ILE A 1 90 ? -8.966 -6.166 10.632 1.00 95.38 90 ILE A N 1
ATOM 725 C CA . ILE A 1 90 ? -8.660 -6.458 12.033 1.00 95.38 90 ILE A CA 1
ATOM 726 C C . ILE A 1 90 ? -9.948 -6.476 12.865 1.00 95.38 90 ILE A C 1
ATOM 728 O O . ILE A 1 90 ? -10.873 -5.679 12.657 1.00 95.38 90 ILE A O 1
ATOM 732 N N . ASP A 1 91 ? -10.004 -7.406 13.818 1.00 93.56 91 ASP A N 1
ATOM 733 C CA . ASP A 1 91 ? -11.100 -7.491 14.779 1.00 93.56 91 ASP A CA 1
ATOM 734 C C . ASP A 1 91 ? -11.136 -6.250 15.683 1.00 93.56 91 ASP A C 1
ATOM 736 O O . ASP A 1 91 ? -10.107 -5.735 16.121 1.00 93.56 91 ASP A O 1
ATOM 740 N N . GLU A 1 92 ? -12.335 -5.770 16.003 1.00 91.25 92 GLU A N 1
ATOM 741 C CA . GLU A 1 92 ? -12.518 -4.548 16.794 1.00 91.25 92 GLU A CA 1
ATOM 742 C C . GLU A 1 92 ? -11.988 -4.640 18.236 1.00 91.25 92 GLU A C 1
ATOM 744 O O . GLU A 1 92 ? -11.838 -3.616 18.907 1.00 91.25 92 GLU A O 1
ATOM 749 N N . ASN A 1 93 ? -11.702 -5.847 18.731 1.00 93.00 93 ASN A N 1
ATOM 750 C CA . ASN A 1 93 ? -11.103 -6.067 20.042 1.00 93.00 93 ASN A CA 1
ATOM 751 C C . ASN A 1 93 ? -9.569 -6.069 20.010 1.00 93.00 93 ASN A C 1
ATOM 753 O O . ASN A 1 93 ? -8.949 -5.935 21.065 1.00 93.00 93 ASN A O 1
ATOM 757 N N . GLU A 1 94 ? -8.940 -6.154 18.835 1.00 95.44 94 GLU A N 1
ATOM 758 C CA . GLU A 1 94 ? -7.482 -6.115 18.671 1.00 95.44 94 GLU A CA 1
ATOM 759 C C . GLU A 1 94 ? -6.951 -4.667 18.624 1.00 95.44 94 GLU A C 1
ATOM 761 O O . GLU A 1 94 ? -6.285 -4.237 17.677 1.00 95.44 94 GLU A O 1
ATOM 766 N N . ILE A 1 95 ? -7.240 -3.899 19.680 1.00 93.75 95 ILE A N 1
ATOM 767 C CA . ILE A 1 95 ? -6.962 -2.453 19.776 1.00 93.75 95 ILE A CA 1
ATOM 768 C C . ILE A 1 95 ? -5.480 -2.129 19.551 1.00 93.75 95 ILE A C 1
ATOM 770 O O . ILE A 1 95 ? -5.159 -1.124 18.916 1.00 93.75 95 ILE A O 1
ATOM 774 N N . GLU A 1 96 ? -4.566 -2.975 20.027 1.00 96.38 96 GLU A N 1
ATOM 775 C CA . GLU A 1 96 ? -3.124 -2.774 19.845 1.00 96.38 96 GLU A CA 1
ATOM 776 C C . GLU A 1 96 ? -2.719 -2.842 18.367 1.00 96.38 96 GLU A C 1
ATOM 778 O O . GLU A 1 96 ? -1.966 -1.989 17.893 1.00 96.38 96 GLU A O 1
ATOM 783 N N . LYS A 1 97 ? -3.270 -3.798 17.603 1.00 96.94 97 LYS A N 1
ATOM 784 C CA . LYS A 1 97 ? -2.995 -3.906 16.163 1.00 96.94 97 LYS A CA 1
ATOM 785 C C . LYS A 1 97 ? -3.637 -2.758 15.388 1.00 96.94 97 LYS A C 1
ATOM 787 O O . LYS A 1 97 ? -2.991 -2.190 14.510 1.00 96.94 97 LYS A O 1
ATOM 792 N N . LEU A 1 98 ? -4.868 -2.370 15.735 1.00 97.00 98 LEU A N 1
ATOM 793 C CA . LEU A 1 98 ? -5.518 -1.190 15.151 1.00 97.00 98 LEU A CA 1
ATOM 794 C C . LEU A 1 98 ? -4.685 0.076 15.392 1.00 97.00 98 LEU A C 1
ATOM 796 O O . LEU A 1 98 ? -4.424 0.828 14.455 1.00 97.00 98 LEU A O 1
ATOM 800 N N . SER A 1 99 ? -4.211 0.272 16.623 1.00 97.38 99 SER A N 1
ATOM 801 C CA . SER A 1 99 ? -3.367 1.411 17.005 1.00 97.38 99 SER A CA 1
ATOM 802 C C . SER A 1 99 ? -2.038 1.415 16.255 1.00 97.38 99 SER A C 1
ATOM 804 O O . SER A 1 99 ? -1.602 2.467 15.791 1.00 97.38 99 SER A O 1
ATOM 806 N N . PHE A 1 100 ? -1.420 0.245 16.075 1.00 98.06 100 PHE A N 1
ATOM 807 C CA . PHE A 1 100 ? -0.191 0.104 15.298 1.00 98.06 100 PHE A CA 1
ATOM 808 C C . PHE A 1 100 ? -0.370 0.590 13.853 1.00 98.06 100 PHE A C 1
ATOM 810 O O . PHE A 1 100 ? 0.388 1.446 13.395 1.00 98.06 100 PHE A O 1
ATOM 817 N N . TYR A 1 101 ? -1.383 0.094 13.137 1.00 98.00 101 TYR A N 1
ATOM 818 C CA . TYR A 1 101 ? -1.616 0.501 11.747 1.00 98.00 101 TYR A CA 1
ATOM 819 C C . TYR A 1 101 ? -2.094 1.949 11.629 1.00 98.00 101 TYR A C 1
ATOM 821 O O . TYR A 1 101 ? -1.664 2.655 10.718 1.00 98.00 101 TYR A O 1
ATOM 829 N N . HIS A 1 102 ? -2.904 2.423 12.576 1.00 98.06 102 HIS A N 1
ATOM 830 C CA . HIS A 1 102 ? -3.289 3.829 12.652 1.00 98.06 102 HIS A CA 1
ATOM 831 C C . HIS A 1 102 ? -2.060 4.738 12.790 1.00 98.06 102 HIS A C 1
ATOM 833 O O . HIS A 1 102 ? -1.933 5.724 12.066 1.00 98.06 102 HIS A O 1
ATOM 839 N N . GLN A 1 103 ? -1.112 4.382 13.664 1.00 98.31 103 GLN A N 1
ATOM 840 C CA . GLN A 1 103 ? 0.124 5.145 13.816 1.00 98.31 103 GLN A CA 1
ATOM 841 C C . GLN A 1 103 ? 0.956 5.133 12.529 1.00 98.31 103 GLN A C 1
ATOM 843 O O . GLN A 1 103 ? 1.446 6.183 12.124 1.00 98.31 103 GLN A O 1
ATOM 848 N N . LYS A 1 104 ? 1.049 3.992 11.829 1.00 98.25 104 LYS A N 1
ATOM 849 C CA . LYS A 1 104 ? 1.715 3.927 10.516 1.00 98.25 104 LYS A CA 1
ATOM 850 C C . LYS A 1 104 ? 1.086 4.875 9.496 1.00 98.25 104 LYS A C 1
ATOM 852 O O . LYS A 1 104 ? 1.816 5.552 8.777 1.00 98.25 104 LYS A O 1
ATOM 857 N N . ILE A 1 105 ? -0.245 4.967 9.456 1.00 98.19 105 ILE A N 1
ATOM 858 C CA . ILE A 1 105 ? -0.952 5.922 8.592 1.00 98.19 105 ILE A CA 1
ATOM 859 C C . ILE A 1 105 ? -0.553 7.359 8.941 1.00 98.19 105 ILE A C 1
ATOM 861 O O . ILE A 1 105 ? -0.180 8.112 8.042 1.00 98.19 105 ILE A O 1
ATOM 865 N N . LEU A 1 106 ? -0.581 7.732 10.225 1.00 97.38 106 LEU A N 1
ATOM 866 C CA . LEU A 1 106 ? -0.207 9.078 10.669 1.00 97.38 106 LEU A CA 1
ATOM 867 C C . LEU A 1 106 ? 1.259 9.409 10.377 1.00 97.38 106 LEU A C 1
ATOM 869 O O . LEU A 1 106 ? 1.561 10.524 9.952 1.00 97.38 106 LEU A O 1
ATOM 873 N N . ASP A 1 107 ? 2.165 8.456 10.583 1.00 97.50 107 ASP A N 1
ATOM 874 C CA . ASP A 1 107 ? 3.591 8.640 10.326 1.00 97.50 107 ASP A CA 1
ATOM 875 C C . ASP A 1 107 ? 3.848 8.894 8.838 1.00 97.50 107 ASP A C 1
ATOM 877 O O . ASP A 1 107 ? 4.546 9.848 8.491 1.00 97.50 107 ASP A O 1
ATOM 881 N N . ILE A 1 108 ? 3.248 8.096 7.949 1.00 96.88 108 ILE A N 1
ATOM 882 C CA . ILE A 1 108 ? 3.390 8.281 6.498 1.00 96.88 108 ILE A CA 1
ATOM 883 C C . ILE A 1 108 ? 2.725 9.594 6.068 1.00 96.88 108 ILE A C 1
ATOM 885 O O . ILE A 1 108 ? 3.308 10.369 5.309 1.00 96.88 108 ILE A O 1
ATOM 889 N N . PHE A 1 109 ? 1.526 9.889 6.574 1.00 96.00 109 PHE A N 1
ATOM 890 C CA . PHE A 1 109 ? 0.802 11.109 6.230 1.00 96.00 109 PHE A CA 1
ATOM 891 C C . PHE A 1 109 ? 1.599 12.367 6.605 1.00 96.00 109 PHE A C 1
ATOM 893 O O . PHE A 1 109 ? 1.782 13.253 5.771 1.00 96.00 109 PHE A O 1
ATOM 900 N N . HIS A 1 110 ? 2.110 12.437 7.837 1.00 94.88 110 HIS A N 1
ATOM 901 C CA . HIS A 1 110 ? 2.817 13.616 8.332 1.00 94.88 110 HIS A CA 1
ATOM 902 C C . HIS A 1 110 ? 4.259 13.727 7.849 1.00 94.88 110 HIS A C 1
ATOM 904 O O . HIS A 1 110 ? 4.745 14.844 7.735 1.00 94.88 110 HIS A O 1
ATOM 910 N N . ASN A 1 111 ? 4.966 12.616 7.634 1.00 95.12 111 ASN A N 1
ATOM 911 C CA . ASN A 1 111 ? 6.404 12.662 7.353 1.00 95.12 111 ASN A CA 1
ATOM 912 C C . ASN A 1 111 ? 6.730 12.445 5.869 1.00 95.12 111 ASN A C 1
ATOM 914 O O . ASN A 1 111 ? 7.769 12.914 5.411 1.00 95.12 111 ASN A O 1
ATOM 918 N N . GLU A 1 112 ? 5.868 11.759 5.112 1.00 95.19 112 GLU A N 1
ATOM 919 C CA . GLU A 1 112 ? 6.096 11.473 3.689 1.00 95.19 112 GLU A CA 1
ATOM 920 C C . GLU A 1 112 ? 5.142 12.261 2.782 1.00 95.19 112 GLU A C 1
ATOM 922 O O . GLU A 1 112 ? 5.587 12.884 1.820 1.00 95.19 112 GLU A O 1
ATOM 927 N N . LEU A 1 113 ? 3.835 12.262 3.076 1.00 93.50 113 LEU A N 1
ATOM 928 C CA . LEU A 1 113 ? 2.834 12.865 2.188 1.00 93.50 113 LEU A CA 1
ATOM 929 C C . LEU A 1 113 ? 2.720 14.388 2.354 1.00 93.50 113 LEU A C 1
ATOM 931 O O . LEU A 1 113 ? 2.593 15.108 1.362 1.00 93.50 113 LEU A O 1
ATOM 935 N N . TYR A 1 114 ? 2.770 14.868 3.598 1.00 93.25 114 TYR A N 1
ATOM 936 C CA . TYR A 1 114 ? 2.673 16.282 3.965 1.00 93.25 114 TYR A CA 1
ATOM 937 C C . TYR A 1 114 ? 3.753 16.672 4.995 1.00 93.25 114 TYR A C 1
ATOM 939 O O . TYR A 1 114 ? 3.412 17.096 6.100 1.00 93.25 114 TYR A O 1
ATOM 947 N N . PRO A 1 115 ? 5.055 16.574 4.653 1.00 93.31 115 PRO A N 1
ATOM 948 C CA . PRO A 1 115 ? 6.168 16.812 5.587 1.00 93.31 115 PRO A CA 1
ATOM 949 C C . PRO A 1 115 ? 6.153 18.203 6.237 1.00 93.31 115 PRO A C 1
ATOM 951 O O . PRO A 1 115 ? 6.592 18.377 7.374 1.00 93.31 115 PRO A O 1
ATOM 954 N N . ASP A 1 116 ? 5.606 19.196 5.537 1.00 93.31 116 ASP A N 1
ATOM 955 C CA . ASP A 1 116 ? 5.604 20.587 5.985 1.00 93.31 116 ASP A CA 1
ATOM 956 C C . ASP A 1 116 ? 4.467 20.935 6.961 1.00 93.31 116 ASP A C 1
ATOM 958 O O . ASP A 1 116 ? 4.462 22.033 7.523 1.00 93.31 116 ASP A O 1
ATOM 962 N N . ILE A 1 117 ? 3.513 20.022 7.194 1.00 92.12 117 ILE A N 1
ATOM 963 C CA . ILE A 1 117 ? 2.295 20.294 7.979 1.00 92.12 117 ILE A CA 1
ATOM 964 C C . ILE A 1 117 ? 2.588 20.718 9.424 1.00 92.12 117 ILE A C 1
ATOM 966 O O . ILE A 1 117 ? 1.801 21.436 10.035 1.00 92.12 117 ILE A O 1
ATOM 970 N N . LYS A 1 118 ? 3.742 20.310 9.965 1.00 88.38 118 LYS A N 1
ATOM 971 C CA . LYS A 1 118 ? 4.201 20.674 11.314 1.00 88.38 118 LYS A CA 1
ATOM 972 C C . LYS A 1 118 ? 4.806 22.080 11.391 1.00 88.38 118 LYS A C 1
ATOM 974 O O . LYS A 1 118 ? 4.932 22.615 12.487 1.00 88.38 118 LYS A O 1
ATOM 979 N N . PHE A 1 119 ? 5.197 22.665 10.259 1.00 93.19 119 PHE A N 1
ATOM 980 C CA . PHE A 1 119 ? 5.966 23.914 10.210 1.00 93.19 119 PHE A CA 1
ATOM 981 C C . PHE A 1 119 ? 5.174 25.086 9.634 1.00 93.19 119 PHE A C 1
ATOM 983 O O . PHE A 1 119 ? 5.451 26.235 9.973 1.00 93.19 119 PHE A O 1
ATOM 990 N N . LYS A 1 120 ? 4.202 24.819 8.754 1.00 94.38 120 LYS A N 1
ATOM 991 C CA . LYS A 1 120 ? 3.394 25.863 8.118 1.00 94.38 120 LYS A CA 1
ATOM 992 C C . LYS A 1 120 ? 1.990 25.367 7.765 1.00 94.38 120 LYS A C 1
ATOM 994 O O . LYS A 1 120 ? 1.808 24.168 7.523 1.00 94.38 120 LYS A O 1
ATOM 999 N N . PRO A 1 121 ? 1.009 26.283 7.650 1.00 94.31 121 PRO A N 1
ATOM 1000 C CA . PRO A 1 121 ? -0.288 25.958 7.075 1.00 94.31 121 PRO A CA 1
ATOM 1001 C C . PRO A 1 121 ? -0.108 25.262 5.723 1.00 94.31 121 PRO A C 1
ATOM 1003 O O . PRO A 1 121 ? 0.523 25.798 4.812 1.00 94.31 121 PRO A O 1
ATOM 1006 N N . THR A 1 122 ? -0.631 24.044 5.617 1.00 94.00 122 THR A N 1
ATOM 1007 C CA . THR A 1 122 ? -0.471 23.183 4.445 1.00 94.00 122 THR A CA 1
ATOM 1008 C C . THR A 1 122 ? -1.853 22.802 3.937 1.00 94.00 122 THR A C 1
ATOM 1010 O O . THR A 1 122 ? -2.701 22.363 4.711 1.00 94.00 122 THR A O 1
ATOM 1013 N N . SER A 1 123 ? -2.094 22.988 2.639 1.00 93.38 123 SER A N 1
ATOM 1014 C CA . SER A 1 123 ? -3.339 22.543 2.011 1.00 93.38 123 SER A CA 1
ATOM 1015 C C . SER A 1 123 ? -3.336 21.020 1.890 1.00 93.38 123 SER A C 1
ATOM 1017 O O . SER A 1 123 ? -2.402 20.435 1.339 1.00 93.38 123 SER A O 1
ATOM 1019 N N . ILE A 1 124 ? -4.383 20.389 2.417 1.00 92.81 124 ILE A N 1
ATOM 1020 C CA . ILE A 1 124 ? -4.581 18.941 2.386 1.00 92.81 124 ILE A CA 1
ATOM 1021 C C . ILE A 1 124 ? -5.696 18.643 1.385 1.00 92.81 124 ILE A C 1
ATOM 1023 O O . ILE A 1 124 ? -6.731 19.309 1.388 1.00 92.81 124 ILE A O 1
ATOM 1027 N N . SER A 1 125 ? -5.494 17.643 0.526 1.00 92.00 125 SER A N 1
ATOM 1028 C CA . SER A 1 125 ? -6.545 17.187 -0.387 1.00 92.00 125 SER A CA 1
ATOM 1029 C C . SER A 1 125 ? -7.725 16.574 0.372 1.00 92.00 125 SER A C 1
ATOM 1031 O O . SER A 1 125 ? -7.543 15.978 1.434 1.00 92.00 125 SER A O 1
ATOM 1033 N N . LEU A 1 126 ? -8.925 16.644 -0.211 1.00 93.31 126 LEU A N 1
ATOM 1034 C CA . LEU A 1 126 ? -10.115 15.992 0.349 1.00 93.31 126 LEU A CA 1
ATOM 1035 C C . LEU A 1 126 ? -9.887 14.493 0.580 1.00 93.31 126 LEU A C 1
ATOM 1037 O O . LEU A 1 126 ? -10.167 14.012 1.670 1.00 93.31 126 LEU A O 1
ATOM 1041 N N . ASP A 1 127 ? -9.263 13.797 -0.374 1.00 90.56 127 ASP A N 1
ATOM 1042 C CA . ASP A 1 127 ? -8.899 12.379 -0.227 1.00 90.56 127 ASP A CA 1
ATOM 1043 C C . ASP A 1 127 ? -7.975 12.126 0.977 1.00 90.56 127 ASP A C 1
ATOM 1045 O O . ASP A 1 127 ? -8.052 11.091 1.637 1.00 90.56 127 ASP A O 1
ATOM 1049 N N . GLY A 1 128 ? -7.088 13.080 1.284 1.00 91.00 128 GLY A N 1
ATOM 1050 C CA . GLY A 1 128 ? -6.206 13.002 2.445 1.00 91.00 128 GLY A CA 1
ATOM 1051 C C . GLY A 1 128 ? -6.975 13.146 3.757 1.00 91.00 128 GLY A C 1
ATOM 1052 O O . GLY A 1 128 ? -6.713 12.405 4.700 1.00 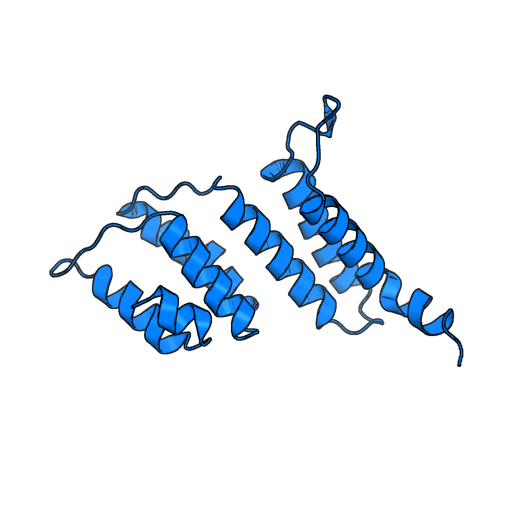91.00 128 GLY A O 1
ATOM 1053 N N . ILE A 1 129 ? -7.949 14.059 3.802 1.00 93.31 129 ILE A N 1
ATOM 1054 C CA . ILE A 1 129 ? -8.839 14.241 4.958 1.00 93.31 129 ILE A CA 1
ATOM 1055 C C . ILE A 1 129 ? -9.714 12.998 5.154 1.00 93.31 129 ILE A C 1
ATOM 1057 O O . ILE A 1 129 ? -9.787 12.475 6.262 1.00 93.31 129 ILE A O 1
ATOM 1061 N N . ASP A 1 130 ? -10.328 12.501 4.081 1.00 95.62 130 ASP A N 1
ATOM 1062 C CA . ASP A 1 130 ? -11.159 11.294 4.086 1.00 95.62 130 ASP A CA 1
ATOM 1063 C C . ASP A 1 130 ? -10.384 10.078 4.616 1.00 95.62 130 ASP A C 1
ATOM 1065 O O . ASP A 1 130 ? -10.842 9.377 5.516 1.00 95.62 130 ASP A O 1
ATOM 1069 N N . THR A 1 131 ? -9.141 9.901 4.167 1.00 94.12 131 THR A N 1
ATOM 1070 C CA . THR A 1 131 ? -8.260 8.829 4.649 1.00 94.12 131 THR A CA 1
ATOM 1071 C C . THR A 1 131 ? -8.004 8.906 6.161 1.00 94.12 131 THR A C 1
ATOM 1073 O O . THR A 1 131 ? -8.058 7.885 6.850 1.00 94.12 131 THR A O 1
ATOM 1076 N N . LEU A 1 132 ? -7.749 10.105 6.699 1.00 95.75 132 LEU A N 1
ATOM 1077 C CA . LEU A 1 132 ? -7.556 10.299 8.141 1.00 95.75 132 LEU A CA 1
ATOM 1078 C C . LEU A 1 132 ? -8.838 10.020 8.934 1.00 95.75 132 LEU A C 1
ATOM 1080 O O . LEU A 1 132 ? -8.783 9.382 9.987 1.00 95.75 132 LEU A O 1
ATOM 1084 N N . LEU A 1 133 ? -9.991 10.461 8.423 1.00 96.31 133 LEU A N 1
ATOM 1085 C CA . LEU A 1 133 ? -11.291 10.198 9.040 1.00 96.31 133 LEU A CA 1
ATOM 1086 C C . LEU A 1 133 ? -11.585 8.697 9.086 1.00 96.31 133 LEU A C 1
ATOM 1088 O O . LEU A 1 133 ? -11.940 8.180 10.144 1.00 96.31 133 LEU A O 1
ATOM 1092 N N . GLN A 1 134 ? -11.378 7.980 7.980 1.00 96.44 134 GLN A N 1
ATOM 1093 C CA . GLN A 1 134 ? -11.579 6.531 7.922 1.00 96.44 134 GLN A CA 1
ATOM 1094 C C . GLN A 1 134 ? -10.660 5.789 8.896 1.00 96.44 134 GLN A C 1
ATOM 1096 O O . GLN A 1 134 ? -11.129 4.935 9.650 1.00 96.44 134 GLN A O 1
ATOM 1101 N N . ALA A 1 135 ? -9.372 6.144 8.947 1.00 97.06 135 ALA A N 1
ATOM 1102 C CA . ALA A 1 135 ? -8.433 5.555 9.899 1.00 97.06 135 ALA A CA 1
ATOM 1103 C C . ALA A 1 135 ? -8.884 5.780 11.354 1.00 97.06 135 ALA A C 1
ATOM 1105 O O . ALA A 1 135 ? -8.855 4.852 12.165 1.00 97.06 135 ALA A O 1
ATOM 1106 N N . HIS A 1 136 ? -9.363 6.985 11.678 1.00 95.69 136 HIS A N 1
ATOM 1107 C CA . HIS A 1 136 ? -9.869 7.307 13.010 1.00 95.69 136 HIS A CA 1
ATOM 1108 C C . HIS A 1 136 ? -11.148 6.533 13.364 1.00 95.69 136 HIS A C 1
ATOM 1110 O O . HIS A 1 136 ? -11.287 6.038 14.487 1.00 95.69 136 HIS A O 1
ATOM 1116 N N . VAL A 1 137 ? -12.078 6.392 12.415 1.00 94.81 137 VAL A N 1
ATOM 1117 C CA . VAL A 1 137 ? -13.298 5.590 12.592 1.00 94.81 137 VAL A CA 1
ATOM 1118 C C . VAL A 1 137 ? -12.942 4.128 12.851 1.00 94.81 137 VAL A C 1
ATOM 1120 O O . VAL A 1 137 ? -13.450 3.543 13.807 1.00 94.81 137 VAL A O 1
ATOM 1123 N N . LEU A 1 138 ? -12.027 3.553 12.064 1.00 95.44 138 LEU A N 1
ATOM 1124 C CA . LEU A 1 138 ? -11.592 2.163 12.221 1.00 95.44 138 LEU A CA 1
ATOM 1125 C C . LEU A 1 138 ? -10.868 1.916 13.548 1.00 95.44 138 LEU A C 1
ATOM 1127 O O . LEU A 1 138 ? -11.114 0.895 14.186 1.00 95.44 138 LEU A O 1
ATOM 1131 N N . LEU A 1 139 ? -10.040 2.857 14.013 1.00 95.75 139 LEU A N 1
ATOM 1132 C CA . LEU A 1 139 ? -9.404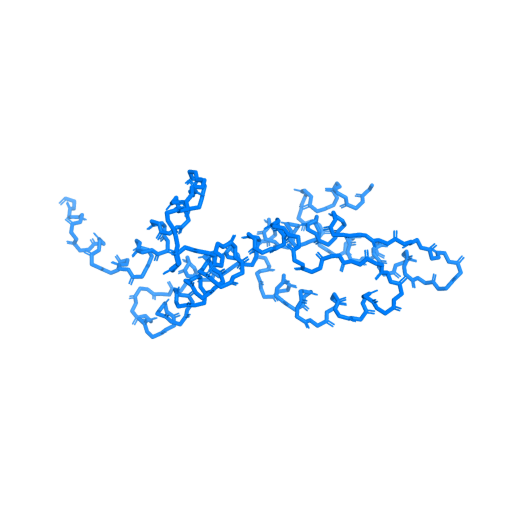 2.768 15.333 1.00 95.75 139 LEU A CA 1
ATOM 1133 C C . LEU A 1 139 ? -10.442 2.660 16.464 1.00 95.75 139 LEU A C 1
ATOM 1135 O O . LEU A 1 139 ? -10.222 1.966 17.453 1.00 95.75 139 LEU A O 1
ATOM 1139 N N . ASN A 1 140 ? -11.588 3.323 16.303 1.00 92.44 140 ASN A N 1
ATOM 1140 C CA . ASN A 1 140 ? -12.650 3.405 17.304 1.00 92.44 140 ASN A CA 1
ATOM 1141 C C . ASN A 1 140 ? -13.851 2.495 16.995 1.00 92.44 140 ASN A C 1
ATOM 1143 O O . ASN A 1 140 ? -14.919 2.670 17.586 1.00 92.44 140 ASN A O 1
ATOM 1147 N N . LYS A 1 141 ? -13.698 1.524 16.083 1.00 87.31 141 LYS A N 1
ATOM 1148 C CA . LYS A 1 141 ? -14.779 0.680 15.539 1.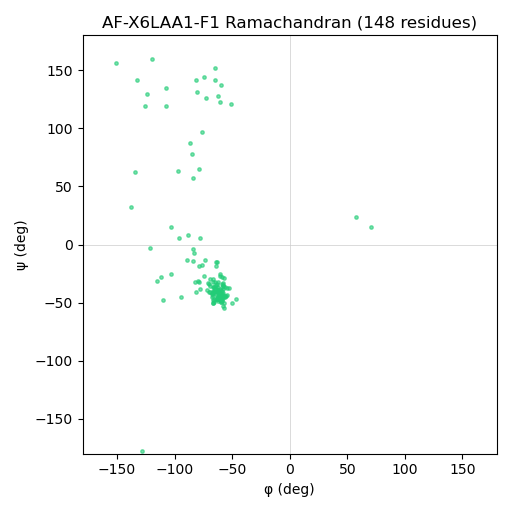00 87.31 141 LYS A CA 1
ATOM 1149 C C . LYS A 1 141 ? -15.709 0.115 16.620 1.00 87.31 141 LYS A C 1
ATOM 1151 O O . LYS A 1 141 ? -16.921 0.294 16.536 1.00 87.31 141 LYS A O 1
ATOM 1156 N N . LYS A 1 142 ? -15.142 -0.434 17.698 1.00 87.06 142 LYS A N 1
ATOM 1157 C CA . LYS A 1 142 ? -15.884 -0.983 18.848 1.00 87.06 142 LYS A CA 1
ATOM 1158 C C . LYS A 1 142 ? -16.807 0.031 19.533 1.00 87.06 142 LYS A C 1
ATOM 1160 O O . LYS A 1 142 ? -17.893 -0.319 19.992 1.00 87.06 142 LYS A O 1
ATOM 1165 N N . SER A 1 143 ? -16.370 1.283 19.654 1.00 83.31 143 SER A N 1
ATOM 1166 C CA . SER A 1 143 ? -17.157 2.352 20.278 1.00 83.31 143 SER A CA 1
ATOM 1167 C C . SER A 1 143 ? -18.317 2.776 19.380 1.00 83.31 143 SER A C 1
ATOM 1169 O O . SER A 1 143 ? -19.423 2.987 19.871 1.00 83.31 143 SER A O 1
ATOM 1171 N N . TRP A 1 144 ? -18.087 2.831 18.066 1.00 77.69 144 TRP A N 1
ATOM 1172 C CA . TRP A 1 144 ? -19.112 3.172 17.080 1.00 77.69 144 TRP A CA 1
ATOM 1173 C C . TRP A 1 144 ? -20.204 2.108 16.979 1.00 77.69 144 TRP A C 1
ATOM 1175 O O . TRP A 1 144 ? -21.382 2.450 17.042 1.00 77.69 144 TRP A O 1
ATOM 1185 N N . VAL A 1 145 ? -19.825 0.827 16.923 1.00 74.50 145 VAL A N 1
ATOM 1186 C CA . VAL A 1 145 ? -20.777 -0.299 16.899 1.00 74.50 145 VAL A CA 1
ATOM 1187 C C . VAL A 1 145 ? -21.695 -0.277 18.124 1.00 74.50 145 VAL A C 1
ATOM 1189 O O . VAL A 1 145 ? -22.880 -0.562 18.019 1.00 74.50 145 VAL A O 1
ATOM 1192 N N . LYS A 1 146 ? -21.186 0.128 19.293 1.00 76.12 146 LYS A N 1
ATOM 1193 C CA . LYS A 1 146 ? -22.004 0.264 20.510 1.00 76.12 146 LYS A CA 1
ATOM 1194 C C . LYS A 1 146 ? -22.928 1.483 20.518 1.00 76.12 146 LYS A C 1
ATOM 1196 O O . LYS A 1 146 ? -23.915 1.473 21.256 1.00 76.12 146 LYS A O 1
ATOM 1201 N N . ALA A 1 147 ? -22.571 2.543 19.796 1.00 74.00 147 ALA A N 1
ATOM 1202 C CA . ALA A 1 147 ? -23.316 3.800 19.763 1.00 74.00 147 ALA A CA 1
ATOM 1203 C C . ALA A 1 147 ? -24.499 3.749 18.785 1.00 74.00 147 ALA A C 1
ATOM 1205 O O . ALA A 1 147 ? -25.536 4.351 19.054 1.00 74.00 147 ALA A O 1
ATOM 1206 N N . VAL A 1 148 ? -24.362 3.001 17.687 1.00 72.12 148 VAL A N 1
ATOM 1207 C CA . VAL A 1 148 ? -25.445 2.708 16.741 1.00 72.12 148 VAL A CA 1
ATOM 1208 C C . VAL A 1 148 ? -26.222 1.503 17.273 1.00 72.12 148 VAL A C 1
ATOM 1210 O O . VAL A 1 148 ? -25.992 0.370 16.868 1.00 72.12 148 VAL A O 1
ATOM 1213 N N . LYS A 1 149 ? -27.078 1.727 18.272 1.00 60.12 149 LYS A N 1
ATOM 1214 C CA . LYS A 1 149 ? -28.058 0.715 18.685 1.00 60.12 149 LYS A CA 1
ATOM 1215 C C . LYS A 1 149 ? -29.244 0.764 17.719 1.00 60.12 149 LYS A C 1
ATOM 1217 O O . LYS A 1 149 ? -29.735 1.863 17.465 1.00 60.12 149 LYS A O 1
ATOM 1222 N N . ASP A 1 150 ? -29.648 -0.402 17.215 1.00 61.31 150 ASP A N 1
ATOM 1223 C CA . ASP A 1 150 ? -30.892 -0.608 16.453 1.00 61.31 150 ASP A CA 1
ATOM 1224 C C . ASP A 1 150 ? -32.142 -0.231 17.269 1.00 61.31 150 ASP A C 1
ATOM 1226 O O . ASP A 1 150 ? -32.141 -0.463 18.507 1.00 61.31 150 ASP A O 1
#

Organism: Reticulomyxa filosa (NCBI:txid46433)

Nearest PDB structures (foldseek):
  5tqb-assembly1_B  TM=5.042E-01  e=1.502E+00  Thermochaetoides thermophila DSM 1495
  7oq8-assembly1_C  TM=3.776E-01  e=4.008E+00  Homo sapiens
  5gjr-assembly1_2  TM=3.705E-01  e=3.294E+00  Homo sapiens
  4i1a-assembly3_B  TM=4.501E-01  e=6.875E+00  Bacillus subtilis subsp. subtilis str. 168

Radius of gyration: 17.53 Å; Cα contacts (8 Å, |Δi|>4): 154; chains: 1; bounding box: 50×40×44 Å

Mean predicted aligned error: 3.87 Å

pLDDT: mean 94.42, std 5.98, range [60.12, 98.56]

Sequence (150 aa):
MLNVYAKCGETNKMMEILNYSQRPEKFISIDEITCTTIMSGFLKAKKVQEMFDFYDNQIPKLTLNNDINLKYKLMIALKIIGHLKMMESIDENEIEKLSFYHQKILDIFHNELYPDIKFKPTSISLDGIDTLLQAHVLLNKKSWVKAVKD

Secondary structure (DSSP, 8-state):
-HHHHHHTT-HHHHHHHHHHHTSGGG-----HHHHHHHHHHHHHTT-HHHHHHIIIIIHHHHTTTS---TT-HHHHHHHHHHHHHHHHHS-TT-HHHHHHHHHHHHHHIIIIISGGGGTS-----HHHHHHHHHHHHHHTHHHHHHHS--

Solvent-accessible surface area (backbone atoms only — not comparable to full-atom values): 8336 Å² total; per-residue (Å²): 109,55,65,57,28,18,75,70,32,39,51,67,63,28,50,50,53,53,57,55,29,66,32,88,94,52,60,53,84,54,39,48,68,56,52,39,42,51,40,50,8,23,50,70,51,70,35,46,68,58,28,48,46,41,57,74,61,43,46,68,60,49,50,76,79,23,79,51,59,82,81,39,67,65,50,56,51,50,54,40,52,40,37,46,54,50,43,73,73,49,60,67,83,46,52,68,62,31,49,52,37,44,46,52,37,52,50,45,44,46,64,68,75,38,57,55,57,88,79,43,99,62,93,74,54,69,71,56,53,50,51,52,52,51,43,53,50,55,60,40,38,56,60,52,60,67,67,64,69,132